Protein AF-A0AAV0XYE2-F1 (afdb_monomer)

Solvent-accessible surface area (backbone atoms only — not comparable to full-atom values): 4777 Å² total; per-residue (Å²): 131,65,70,68,64,56,50,55,50,52,51,53,52,51,52,52,46,49,34,64,75,68,70,47,64,60,64,55,60,71,33,68,68,47,45,51,51,47,37,74,78,38,72,88,59,78,80,62,55,50,67,59,52,48,53,53,48,53,54,53,46,53,54,52,52,52,50,53,54,50,53,52,50,52,53,54,48,59,67,71,79,106

Organism: NCBI:txid13131

pLDDT: mean 91.72, std 11.11, range [42.59, 97.88]

Radius of gyration: 17.6 Å; Cα contacts (8 Å, |Δi|>4): 34; chains: 1; bounding box: 38×19×52 Å

Mean predicted aligned error: 5.42 Å

Foldseek 3Di:
DDPVVVVLVVVLVVVLCCCVVVVHQLCVCVDPVNQVVVCVVPVVHDRDHSVVSVVVNVVVVVVVVVVVVVVVVVVVVVVVVD

InterPro domains:
  IPR018473 Hermes trasposase, DNA-binding domain [PF10683] (7-39)
  IPR052035 Zinc finger BED domain-containing [PTHR46481] (9-76)

Secondary structure (DSSP, 8-state):
--HHHHHHHHHHHHHHHHHHHTT--GGGGGSHHHHHHHHHH-TT--PPPHHHHHHHHHHHHHHHHHHHHHHHHHHHHHTT--

Structure (mmCIF, N/CA/C/O backbone):
data_AF-A0AAV0XYE2-F1
#
_entry.id   AF-A0AAV0XYE2-F1
#
loop_
_atom_site.group_PDB
_atom_site.id
_atom_site.type_symbol
_atom_site.label_atom_id
_atom_site.label_alt_id
_atom_site.label_comp_id
_atom_site.label_asym_id
_atom_site.label_entity_id
_atom_site.label_seq_id
_atom_site.pdbx_PDB_ins_code
_atom_site.Cartn_x
_atom_site.Cartn_y
_atom_site.Cartn_z
_atom_site.occupancy
_atom_site.B_iso_or_equiv
_atom_site.auth_seq_id
_atom_site.auth_comp_id
_atom_site.auth_asym_id
_atom_site.auth_atom_id
_atom_site.pdbx_PDB_model_num
ATOM 1 N N . MET A 1 1 ? 19.449 7.724 8.552 1.00 42.59 1 MET A N 1
ATOM 2 C CA . MET A 1 1 ? 18.049 7.551 8.098 1.00 42.59 1 MET A CA 1
ATOM 3 C C . MET A 1 1 ? 17.242 7.022 9.272 1.00 42.59 1 MET A C 1
ATOM 5 O O . MET A 1 1 ? 17.646 6.029 9.859 1.00 42.59 1 MET A O 1
ATOM 9 N N . SER A 1 2 ? 16.187 7.716 9.692 1.00 49.94 2 SER A N 1
ATOM 10 C CA . SER A 1 2 ? 15.403 7.365 10.881 1.00 49.94 2 SER A CA 1
ATOM 11 C C . SER A 1 2 ? 14.580 6.093 10.647 1.00 49.94 2 SER A C 1
ATOM 13 O O . SER A 1 2 ? 13.814 5.994 9.690 1.00 49.94 2 SER A O 1
ATOM 15 N N . VAL A 1 3 ? 14.735 5.121 11.548 1.00 61.16 3 VAL A N 1
ATOM 16 C CA . VAL A 1 3 ? 14.182 3.756 11.456 1.00 61.16 3 VAL A CA 1
ATOM 17 C C . VAL A 1 3 ? 12.654 3.745 11.247 1.00 61.16 3 VAL A C 1
ATOM 19 O O . VAL A 1 3 ? 12.131 2.904 10.516 1.00 61.16 3 VAL A O 1
ATOM 22 N N . GLY A 1 4 ? 11.937 4.731 11.803 1.00 61.75 4 GLY A N 1
ATOM 23 C CA . GLY A 1 4 ? 10.476 4.853 11.685 1.00 61.75 4 GLY A CA 1
ATOM 24 C C . GLY A 1 4 ? 9.958 5.225 10.286 1.00 61.75 4 GLY A C 1
ATOM 25 O O . GLY A 1 4 ? 8.928 4.704 9.860 1.00 61.75 4 GLY A O 1
ATOM 26 N N . GLY A 1 5 ? 10.678 6.066 9.531 1.00 68.56 5 GLY A N 1
ATOM 27 C CA . GLY A 1 5 ? 10.283 6.435 8.161 1.00 68.56 5 GLY A CA 1
ATOM 28 C C . GLY A 1 5 ? 10.411 5.260 7.188 1.00 68.56 5 GLY A C 1
ATOM 29 O O . GLY A 1 5 ? 9.551 5.044 6.332 1.00 68.56 5 GLY A O 1
ATOM 30 N N . THR A 1 6 ? 11.447 4.441 7.383 1.00 80.06 6 THR A N 1
ATOM 31 C CA . THR A 1 6 ? 11.661 3.205 6.624 1.00 80.06 6 THR A CA 1
ATOM 32 C C . THR A 1 6 ? 10.547 2.194 6.890 1.00 80.06 6 THR A C 1
ATOM 34 O O . THR A 1 6 ? 10.001 1.621 5.948 1.00 80.06 6 THR A O 1
ATOM 37 N N . GLN A 1 7 ? 10.147 2.014 8.154 1.00 87.38 7 GLN A N 1
ATOM 38 C CA . GLN A 1 7 ? 9.111 1.046 8.517 1.00 87.38 7 GLN A CA 1
ATOM 39 C C . GLN A 1 7 ? 7.736 1.409 7.936 1.00 87.38 7 GLN A C 1
ATOM 41 O O . GLN A 1 7 ? 7.054 0.533 7.403 1.00 87.38 7 GLN A O 1
ATOM 46 N N . HIS A 1 8 ? 7.348 2.691 7.964 1.00 92.25 8 HIS A N 1
ATOM 47 C CA . HIS A 1 8 ? 6.093 3.139 7.351 1.00 92.25 8 HIS A CA 1
ATOM 48 C C . HIS A 1 8 ? 6.051 2.797 5.858 1.00 92.25 8 HIS A C 1
ATOM 50 O O . HIS A 1 8 ? 5.042 2.289 5.361 1.00 92.25 8 HIS A O 1
ATOM 56 N N . LYS A 1 9 ? 7.143 3.059 5.131 1.00 93.00 9 LYS A N 1
ATOM 57 C CA . LYS A 1 9 ? 7.230 2.738 3.705 1.00 93.00 9 LYS A CA 1
ATOM 58 C C . LYS A 1 9 ? 7.113 1.230 3.468 1.00 93.00 9 LYS A C 1
ATOM 60 O O . LYS A 1 9 ? 6.334 0.832 2.610 1.00 93.00 9 LYS A O 1
ATOM 65 N N . CYS A 1 10 ? 7.811 0.406 4.252 1.00 94.12 10 CYS A N 1
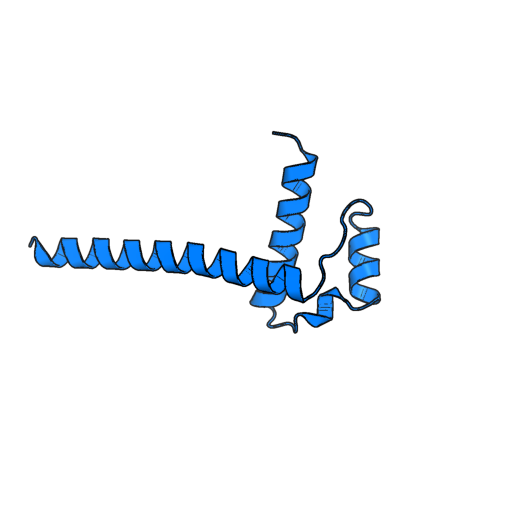ATOM 66 C CA . CYS A 1 10 ? 7.749 -1.054 4.131 1.00 94.12 10 CYS A CA 1
ATOM 67 C C . CYS A 1 10 ? 6.329 -1.605 4.321 1.00 94.12 10 CYS A C 1
ATOM 69 O O . CYS A 1 10 ? 5.904 -2.483 3.570 1.00 94.12 10 CYS A O 1
ATOM 71 N N . ILE A 1 11 ? 5.571 -1.080 5.289 1.00 95.75 11 ILE A N 1
ATOM 72 C CA . ILE A 1 11 ? 4.188 -1.520 5.517 1.00 95.75 11 ILE A CA 1
ATOM 73 C C . ILE A 1 11 ? 3.305 -1.119 4.332 1.00 95.75 11 ILE A C 1
ATOM 75 O O . ILE A 1 11 ? 2.600 -1.969 3.793 1.00 95.75 11 ILE A O 1
ATOM 79 N N . THR A 1 12 ? 3.384 0.134 3.870 1.00 96.50 12 THR A N 1
ATOM 80 C CA . THR A 1 12 ? 2.618 0.580 2.693 1.00 96.50 12 THR A CA 1
ATOM 81 C C . THR A 1 12 ? 2.971 -0.235 1.444 1.00 96.50 12 THR A C 1
ATOM 83 O O . THR A 1 12 ? 2.073 -0.641 0.709 1.00 96.50 12 THR A O 1
ATOM 86 N N . ASP A 1 13 ? 4.256 -0.536 1.233 1.00 95.94 13 ASP A N 1
ATOM 87 C CA . ASP A 1 13 ? 4.736 -1.398 0.147 1.00 95.94 13 ASP A CA 1
ATOM 88 C C . ASP A 1 13 ? 4.143 -2.813 0.235 1.00 95.94 13 ASP A C 1
ATOM 90 O O . ASP A 1 13 ? 3.712 -3.366 -0.776 1.00 95.94 13 ASP A O 1
ATOM 94 N N . THR A 1 14 ? 4.065 -3.376 1.442 1.00 96.50 14 THR A N 1
ATOM 95 C CA . THR A 1 14 ? 3.493 -4.710 1.683 1.00 96.50 14 THR A CA 1
ATOM 96 C C . THR A 1 14 ? 1.987 -4.730 1.427 1.00 96.50 14 THR A C 1
ATOM 98 O O . THR A 1 14 ? 1.474 -5.666 0.817 1.00 96.50 14 THR A O 1
ATOM 101 N N . ILE A 1 15 ? 1.266 -3.681 1.834 1.00 96.81 15 ILE A N 1
ATOM 102 C CA . ILE A 1 15 ? -0.170 -3.537 1.558 1.00 96.81 15 ILE A CA 1
ATOM 103 C C . ILE A 1 15 ? -0.421 -3.409 0.052 1.00 96.81 15 ILE A C 1
ATOM 105 O O . ILE A 1 15 ? -1.315 -4.068 -0.476 1.00 96.81 15 ILE A O 1
ATOM 109 N N . ALA A 1 16 ? 0.370 -2.592 -0.648 1.00 97.00 16 ALA A N 1
ATOM 110 C CA . ALA A 1 16 ? 0.283 -2.462 -2.099 1.00 97.00 16 ALA A CA 1
ATOM 111 C C . ALA A 1 16 ? 0.552 -3.803 -2.797 1.00 97.00 16 ALA A C 1
ATOM 113 O O . ALA A 1 16 ? -0.188 -4.188 -3.700 1.00 97.00 16 ALA A O 1
ATOM 114 N N . TYR A 1 17 ? 1.565 -4.544 -2.336 1.00 97.12 17 TYR A N 1
ATOM 115 C CA . TYR A 1 17 ? 1.852 -5.886 -2.829 1.00 97.12 17 TYR A CA 1
ATOM 116 C C . TYR A 1 17 ? 0.669 -6.836 -2.617 1.00 97.12 17 TYR A C 1
ATOM 118 O O . TYR A 1 17 ? 0.247 -7.466 -3.576 1.00 97.12 17 TYR A O 1
ATOM 126 N N . PHE A 1 18 ? 0.090 -6.895 -1.415 1.00 97.38 18 PHE A N 1
ATOM 127 C CA . PHE A 1 18 ? -1.093 -7.711 -1.118 1.00 97.38 18 PHE A CA 1
ATOM 128 C C . PHE A 1 18 ? -2.272 -7.390 -2.049 1.00 97.38 18 P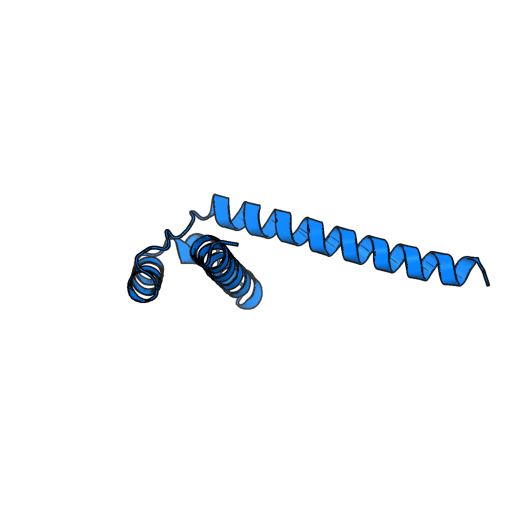HE A C 1
ATOM 130 O O . PHE A 1 18 ? -2.869 -8.294 -2.628 1.00 97.38 18 PHE A O 1
ATOM 137 N N . LEU A 1 19 ? -2.581 -6.104 -2.242 1.00 97.19 19 LEU A N 1
ATOM 138 C CA . L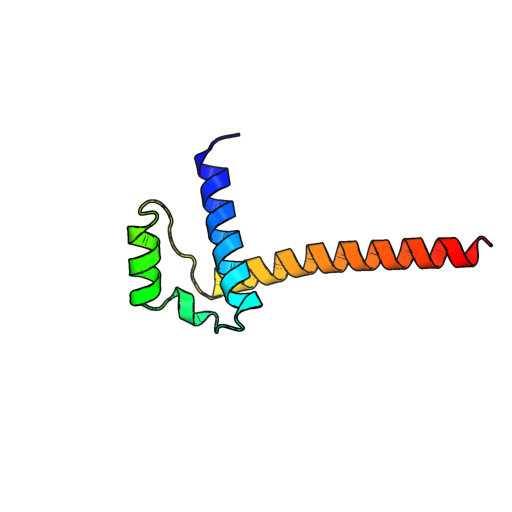EU A 1 19 ? -3.678 -5.678 -3.113 1.00 97.19 19 LEU A CA 1
ATOM 139 C C . LEU A 1 19 ? -3.469 -6.133 -4.562 1.00 97.19 19 LEU A C 1
ATOM 141 O O . LEU A 1 19 ? -4.375 -6.718 -5.155 1.00 97.19 19 LEU A O 1
ATOM 145 N N . CYS A 1 20 ? -2.278 -5.891 -5.113 1.00 96.50 20 CYS A N 1
ATOM 146 C CA . CYS A 1 20 ? -1.963 -6.228 -6.498 1.00 96.50 20 CYS A CA 1
ATOM 147 C C . CYS A 1 20 ? -1.803 -7.738 -6.709 1.00 96.50 20 CYS A C 1
ATOM 149 O O . CYS A 1 20 ? -2.300 -8.278 -7.694 1.00 96.50 20 CYS A O 1
ATOM 151 N N . LYS A 1 21 ? -1.107 -8.425 -5.797 1.00 97.38 21 LYS A N 1
ATOM 152 C CA . LYS A 1 21 ? -0.774 -9.847 -5.928 1.00 97.38 21 LYS A CA 1
ATOM 153 C C . LYS A 1 21 ? -2.003 -10.736 -5.786 1.00 97.38 21 LYS A C 1
ATOM 155 O O . LYS A 1 21 ? -2.146 -11.679 -6.559 1.00 97.38 21 LYS A O 1
ATOM 160 N N . ASP A 1 22 ? -2.893 -10.399 -4.858 1.00 97.88 22 ASP A N 1
ATOM 161 C CA . ASP A 1 22 ? -4.078 -11.204 -4.556 1.00 97.88 22 ASP A CA 1
ATOM 162 C C . ASP A 1 22 ? -5.340 -10.679 -5.261 1.00 97.88 22 ASP A C 1
ATOM 164 O O . ASP A 1 22 ? -6.455 -11.116 -4.950 1.00 97.88 22 ASP A O 1
ATOM 168 N N . ASN A 1 23 ? -5.164 -9.720 -6.179 1.00 95.62 23 ASN A N 1
ATOM 169 C CA . ASN A 1 23 ? -6.214 -9.046 -6.940 1.00 95.62 23 ASN A CA 1
ATOM 170 C C . ASN A 1 23 ? -7.379 -8.570 -6.051 1.00 95.62 23 ASN A C 1
ATOM 172 O O . ASN A 1 23 ? -8.556 -8.831 -6.313 1.00 95.62 23 ASN A O 1
ATOM 176 N N . LYS A 1 24 ? -7.048 -7.924 -4.927 1.00 97.00 24 LYS A N 1
ATOM 177 C CA . LYS A 1 24 ? -8.046 -7.438 -3.970 1.00 97.00 24 LYS A CA 1
ATOM 178 C C . LYS A 1 24 ? -8.526 -6.048 -4.348 1.00 97.00 24 LYS A C 1
ATOM 180 O O . LYS A 1 24 ? -7.755 -5.178 -4.742 1.00 97.00 24 LYS A O 1
ATOM 185 N N . ALA A 1 25 ? -9.812 -5.797 -4.116 1.00 96.06 25 ALA A N 1
ATOM 186 C CA . ALA A 1 25 ? -10.369 -4.460 -4.248 1.00 96.06 25 ALA A CA 1
ATOM 187 C C . ALA A 1 25 ? -9.697 -3.491 -3.262 1.00 96.06 25 ALA A C 1
ATOM 189 O O . ALA A 1 25 ? -9.526 -3.818 -2.085 1.00 96.06 25 ALA A O 1
ATOM 190 N N . PHE A 1 26 ? -9.433 -2.253 -3.687 1.00 94.94 26 PHE A N 1
ATOM 191 C CA . PHE A 1 26 ? -8.840 -1.217 -2.827 1.00 94.94 26 PHE A CA 1
ATOM 192 C C . PHE A 1 26 ? -9.681 -0.875 -1.585 1.00 94.94 26 PHE A C 1
ATOM 194 O O . PHE A 1 26 ? -9.175 -0.272 -0.653 1.00 94.94 26 PHE A O 1
ATOM 201 N N . SER A 1 27 ? -10.969 -1.233 -1.548 1.00 95.69 27 SER A N 1
ATOM 202 C CA . SER A 1 27 ? -11.818 -1.051 -0.352 1.00 95.69 27 SER A CA 1
ATOM 203 C C . SER A 1 27 ? -11.467 -2.030 0.766 1.00 95.69 27 SER A C 1
ATOM 205 O O . SER A 1 27 ? -11.835 -1.798 1.912 1.00 95.69 27 SER A O 1
ATOM 207 N N . THR A 1 28 ? -10.745 -3.114 0.461 1.00 96.12 28 THR A N 1
ATOM 208 C CA . THR A 1 28 ? -10.352 -4.136 1.442 1.00 96.12 28 THR A CA 1
ATOM 209 C C . THR A 1 28 ? -9.604 -3.513 2.620 1.00 96.12 28 THR A C 1
ATOM 211 O O . THR A 1 28 ? -9.863 -3.871 3.767 1.00 96.12 28 THR A O 1
ATOM 214 N N . ILE A 1 29 ? -8.742 -2.523 2.359 1.00 96.06 29 ILE A N 1
ATOM 215 C CA . ILE A 1 29 ? -7.946 -1.866 3.406 1.00 96.06 29 ILE A CA 1
ATOM 216 C C . ILE A 1 29 ? -8.763 -0.915 4.291 1.00 96.06 29 ILE A C 1
ATOM 218 O O . ILE A 1 29 ? -8.326 -0.544 5.378 1.00 96.06 29 ILE A O 1
ATOM 222 N N . GLU A 1 30 ? -9.966 -0.539 3.855 1.00 95.12 30 GLU A N 1
ATOM 223 C CA . GLU A 1 30 ? -10.889 0.304 4.621 1.00 95.12 30 GLU A CA 1
ATOM 224 C C . GLU A 1 30 ? -11.799 -0.528 5.535 1.00 95.12 30 GLU A C 1
ATOM 226 O O . GLU A 1 30 ? -12.415 0.011 6.457 1.00 95.12 30 GLU A O 1
ATOM 231 N N . GLY A 1 31 ? -11.840 -1.849 5.330 1.00 96.06 31 GLY A N 1
ATOM 232 C CA . GLY A 1 31 ? -12.601 -2.779 6.151 1.00 96.06 31 GLY A CA 1
ATOM 233 C C . GLY A 1 31 ? -12.139 -2.784 7.610 1.00 96.06 31 GLY A C 1
ATOM 234 O O . GLY A 1 31 ? -10.943 -2.821 7.910 1.00 96.06 31 GLY A O 1
ATOM 235 N N . LYS A 1 32 ? -13.100 -2.805 8.543 1.00 96.75 32 LYS A N 1
ATOM 236 C CA . LYS A 1 32 ? -12.831 -2.779 9.994 1.00 96.75 32 LYS A CA 1
ATOM 237 C C . LYS A 1 32 ? -11.896 -3.909 10.438 1.00 96.75 32 LYS A C 1
ATOM 239 O O . LYS A 1 32 ? -10.987 -3.666 11.223 1.00 96.75 32 LYS A O 1
ATOM 244 N N . GLY A 1 33 ? -12.083 -5.117 9.897 1.00 97.62 33 GLY A N 1
ATOM 245 C CA . GLY A 1 33 ? -11.233 -6.274 10.199 1.00 97.62 33 GLY A CA 1
ATOM 246 C C . GLY A 1 33 ? -9.776 -6.067 9.777 1.00 97.62 33 GLY A C 1
ATOM 2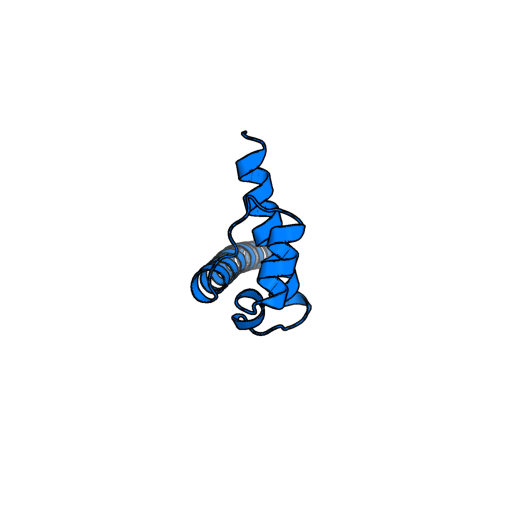47 O O . GLY A 1 33 ? -8.871 -6.298 10.576 1.00 97.62 33 GLY A O 1
ATOM 248 N N . PHE A 1 34 ? -9.547 -5.541 8.569 1.00 96.62 34 PHE A N 1
ATOM 249 C CA . PHE A 1 34 ? -8.202 -5.234 8.080 1.00 96.62 34 PHE A CA 1
ATOM 250 C C . PHE A 1 34 ? -7.525 -4.163 8.940 1.00 96.62 34 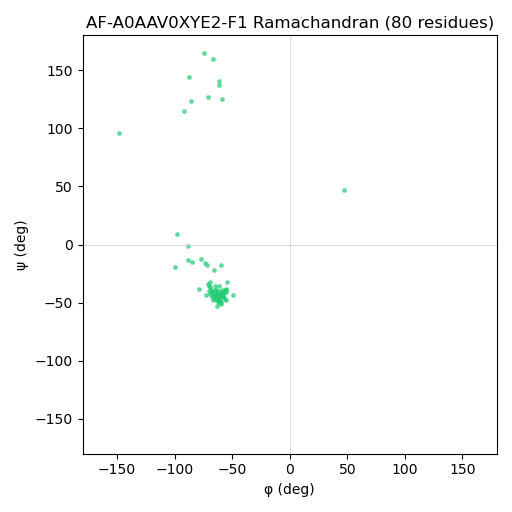PHE A C 1
ATOM 252 O O . PHE A 1 34 ? -6.399 -4.347 9.395 1.00 96.62 34 PHE A O 1
ATOM 259 N N . ARG A 1 35 ? -8.229 -3.060 9.227 1.00 96.75 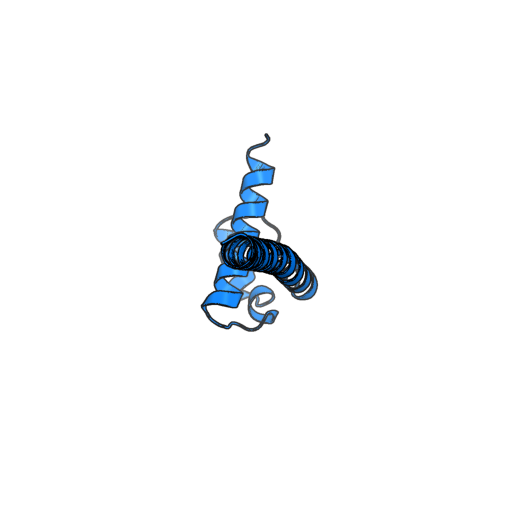35 ARG A N 1
ATOM 260 C CA . ARG A 1 35 ? -7.689 -1.971 10.057 1.00 96.75 35 ARG A CA 1
ATOM 261 C C . ARG A 1 35 ? -7.381 -2.438 11.476 1.00 96.75 35 ARG A C 1
ATOM 263 O O . ARG A 1 35 ? -6.342 -2.070 12.009 1.00 96.75 35 ARG A O 1
ATOM 270 N N . ASN A 1 36 ? -8.237 -3.278 12.060 1.00 97.62 36 ASN A N 1
ATOM 271 C CA . ASN A 1 36 ? -7.988 -3.883 13.366 1.00 97.62 36 ASN A CA 1
ATOM 272 C C . ASN A 1 36 ? -6.734 -4.770 13.352 1.00 97.62 36 ASN A C 1
ATOM 274 O O . ASN A 1 36 ? -5.889 -4.649 14.235 1.00 97.62 36 ASN A O 1
ATOM 278 N N . MET A 1 37 ? -6.584 -5.615 12.326 1.00 97.62 37 MET A N 1
ATOM 279 C CA . MET A 1 37 ? -5.406 -6.467 12.154 1.00 97.62 37 MET A CA 1
ATOM 280 C C . MET A 1 37 ? -4.124 -5.634 12.050 1.00 97.62 37 MET A C 1
ATOM 282 O O . MET A 1 37 ? -3.185 -5.861 12.808 1.00 97.62 37 MET A O 1
ATOM 286 N N . VAL A 1 38 ? -4.094 -4.628 11.170 1.00 96.38 38 VAL A N 1
ATOM 287 C CA . VAL A 1 38 ? -2.913 -3.767 11.004 1.00 96.38 38 VAL A CA 1
ATOM 288 C C . VAL A 1 38 ? -2.611 -2.988 12.283 1.00 96.38 38 VAL A C 1
ATOM 290 O O . VAL A 1 38 ? -1.458 -2.952 12.694 1.00 96.38 38 VAL A O 1
ATOM 293 N N . ASN A 1 39 ? -3.624 -2.441 12.960 1.00 96.12 39 ASN A N 1
ATOM 294 C CA . ASN A 1 39 ? -3.442 -1.740 14.232 1.00 96.12 39 ASN A CA 1
ATOM 295 C C . ASN A 1 39 ? -2.867 -2.655 15.325 1.00 96.12 39 ASN A C 1
ATOM 297 O O . ASN A 1 39 ? -2.058 -2.213 16.134 1.00 96.12 39 ASN A O 1
ATOM 301 N N . LYS A 1 40 ? -3.250 -3.939 15.350 1.00 97.50 40 LYS A N 1
ATOM 302 C CA . LYS A 1 40 ? -2.703 -4.903 16.313 1.00 97.50 40 LYS A CA 1
ATOM 303 C C . LYS A 1 40 ? -1.248 -5.270 16.011 1.00 97.50 40 LYS A C 1
ATOM 305 O O . LYS A 1 40 ? -0.488 -5.495 16.948 1.00 97.50 40 LYS A O 1
ATOM 310 N N . LEU A 1 41 ? -0.872 -5.317 14.732 1.00 95.69 41 LEU A N 1
ATOM 311 C CA . LEU A 1 41 ? 0.492 -5.616 14.285 1.00 95.69 41 LEU A CA 1
ATOM 312 C C . LEU A 1 41 ? 1.431 -4.406 14.404 1.00 95.69 41 LEU A C 1
ATOM 314 O O . LEU A 1 41 ? 2.594 -4.564 14.764 1.00 95.69 41 LEU A O 1
ATOM 318 N N . ASN A 1 42 ? 0.943 -3.202 14.103 1.00 94.62 42 ASN A N 1
ATOM 319 C CA . ASN A 1 42 ? 1.683 -1.953 14.250 1.00 94.62 42 ASN A CA 1
ATOM 320 C C . ASN A 1 42 ? 0.731 -0.786 14.597 1.00 94.62 42 ASN A C 1
ATOM 322 O O . ASN A 1 42 ? 0.172 -0.159 13.693 1.00 94.62 42 ASN A O 1
ATOM 326 N N . PRO A 1 43 ? 0.583 -0.446 15.891 1.00 94.50 43 PRO A N 1
ATOM 327 C CA . PRO A 1 43 ? -0.333 0.606 16.347 1.00 94.50 43 PRO A CA 1
ATOM 328 C C . PRO A 1 43 ? 0.033 2.021 15.878 1.00 94.50 43 PRO A C 1
ATOM 330 O O . PRO A 1 43 ? -0.813 2.912 15.866 1.00 94.50 43 PRO A O 1
ATOM 333 N N . LEU A 1 44 ? 1.299 2.254 15.520 1.00 93.50 44 LEU A N 1
ATOM 334 C CA . LEU A 1 44 ? 1.782 3.566 15.080 1.00 93.50 44 LEU A CA 1
ATOM 335 C C . LEU A 1 44 ? 1.532 3.803 13.584 1.00 93.50 44 LEU A C 1
ATOM 337 O O . LEU A 1 44 ? 1.616 4.939 13.115 1.00 93.50 44 LEU A O 1
ATOM 341 N N . TYR A 1 45 ? 1.218 2.749 12.827 1.00 94.31 45 TYR A N 1
ATOM 342 C CA . TYR A 1 45 ? 0.940 2.847 11.402 1.00 94.31 45 TYR A CA 1
ATOM 343 C C . TYR A 1 45 ? -0.526 3.205 11.142 1.00 94.31 45 TYR A C 1
ATOM 345 O O . TYR A 1 45 ? -1.451 2.485 11.519 1.00 94.31 45 TYR A O 1
ATOM 353 N N . LYS A 1 46 ? -0.749 4.302 10.413 1.00 93.56 46 LYS A N 1
ATOM 354 C CA . LYS A 1 46 ? -2.083 4.695 9.953 1.00 93.56 46 LYS A CA 1
ATOM 355 C C . LYS A 1 46 ? -2.345 4.107 8.572 1.00 93.56 46 LYS A C 1
ATOM 357 O O . LYS A 1 46 ? -1.703 4.495 7.600 1.00 93.56 46 LYS A O 1
ATOM 362 N N . VAL A 1 47 ? -3.323 3.204 8.487 1.00 95.31 47 VAL A N 1
ATOM 363 C CA . VAL A 1 47 ? -3.766 2.635 7.206 1.00 95.31 47 VAL A CA 1
ATOM 364 C C . VAL A 1 47 ? -4.247 3.764 6.280 1.00 95.31 47 VAL A C 1
ATOM 366 O O . VAL A 1 47 ? -5.121 4.534 6.696 1.00 95.31 47 VAL A O 1
ATOM 369 N N . PRO A 1 48 ? -3.697 3.884 5.056 1.00 94.81 48 PRO A N 1
ATOM 370 C CA . PRO A 1 48 ? -4.119 4.900 4.098 1.00 94.81 48 PRO A CA 1
ATOM 371 C C . PRO A 1 48 ? -5.553 4.646 3.620 1.00 94.81 48 PRO A C 1
ATOM 373 O O . PRO A 1 48 ? -6.058 3.526 3.697 1.00 94.81 48 PRO A O 1
ATOM 376 N N . CYS A 1 49 ? -6.216 5.674 3.089 1.00 94.75 49 CYS A N 1
ATOM 377 C CA . CYS A 1 49 ? -7.486 5.464 2.397 1.00 94.75 49 CYS A CA 1
ATOM 378 C C . CYS A 1 49 ? -7.262 4.836 1.013 1.00 94.75 49 CYS A C 1
ATOM 380 O O . CYS A 1 49 ? -6.150 4.854 0.466 1.00 94.75 49 CYS A O 1
ATOM 382 N N . ARG A 1 50 ? -8.343 4.315 0.422 1.00 95.31 50 ARG A N 1
ATOM 383 C CA . ARG A 1 50 ? -8.346 3.713 -0.921 1.00 95.31 50 ARG A CA 1
ATOM 384 C C . ARG A 1 50 ? -7.671 4.604 -1.970 1.00 95.31 50 ARG A C 1
ATOM 386 O O . ARG A 1 50 ? -6.916 4.111 -2.804 1.00 95.31 50 ARG A O 1
ATOM 393 N N . ASN A 1 51 ? -7.951 5.904 -1.953 1.00 95.81 51 ASN A N 1
ATOM 394 C CA . ASN A 1 51 ? -7.438 6.821 -2.969 1.00 95.81 51 ASN A CA 1
ATOM 395 C C . ASN A 1 51 ? -5.925 7.002 -2.830 1.00 95.81 51 ASN A C 1
ATOM 397 O O . ASN A 1 51 ? -5.210 6.925 -3.823 1.00 95.81 51 ASN A O 1
ATOM 401 N N . THR A 1 52 ? -5.430 7.151 -1.599 1.00 96.25 52 THR A N 1
ATOM 402 C CA . THR A 1 52 ? -3.994 7.272 -1.332 1.00 96.25 52 THR A CA 1
ATOM 403 C C . THR A 1 52 ? -3.233 6.025 -1.775 1.00 96.25 52 THR A C 1
ATOM 405 O O . THR A 1 52 ? -2.202 6.157 -2.429 1.00 96.25 52 THR A O 1
ATOM 408 N N . ILE A 1 53 ? -3.731 4.816 -1.475 1.00 96.69 53 ILE A N 1
ATOM 409 C CA . ILE A 1 53 ? -3.041 3.588 -1.905 1.00 96.69 53 ILE A CA 1
ATOM 410 C C . ILE A 1 53 ? -3.107 3.397 -3.426 1.00 96.69 53 ILE A C 1
ATOM 412 O O . ILE A 1 53 ? -2.155 2.893 -4.014 1.00 96.69 53 ILE A O 1
ATOM 416 N N . LYS A 1 54 ? -4.195 3.836 -4.073 1.00 96.44 54 LYS A N 1
ATOM 417 C CA . LYS A 1 54 ? -4.328 3.787 -5.531 1.00 96.44 54 LYS A CA 1
ATOM 418 C C . LYS A 1 54 ? -3.274 4.667 -6.199 1.00 96.44 54 LYS A C 1
ATOM 420 O O . LYS A 1 54 ? -2.497 4.163 -6.998 1.00 96.44 54 LYS A O 1
ATOM 425 N N . THR A 1 55 ? -3.185 5.938 -5.802 1.00 97.56 55 THR A N 1
ATOM 426 C CA . THR A 1 55 ? -2.159 6.861 -6.311 1.00 97.56 55 THR A CA 1
ATOM 427 C C . THR A 1 55 ? -0.751 6.342 -6.032 1.00 97.56 55 THR A C 1
ATOM 429 O O . THR A 1 55 ? 0.102 6.375 -6.910 1.00 97.56 55 THR A O 1
ATOM 432 N N . TYR A 1 56 ? -0.526 5.775 -4.844 1.00 96.50 56 TYR A N 1
ATOM 433 C CA . TYR A 1 56 ? 0.748 5.149 -4.504 1.00 96.50 56 TYR A CA 1
ATOM 434 C C . TYR A 1 56 ? 1.123 4.021 -5.476 1.00 96.50 56 TYR A C 1
ATOM 436 O O . TYR A 1 56 ? 2.260 3.953 -5.936 1.00 96.50 56 TYR A O 1
ATOM 444 N N . ILE A 1 57 ? 0.174 3.145 -5.815 1.00 96.62 57 ILE A N 1
ATOM 445 C CA . ILE A 1 57 ? 0.389 2.057 -6.777 1.00 96.62 57 ILE A CA 1
ATOM 446 C C . ILE A 1 57 ? 0.620 2.605 -8.189 1.00 96.62 57 ILE A C 1
ATOM 448 O O . ILE A 1 57 ? 1.558 2.154 -8.846 1.00 96.62 57 ILE A O 1
ATOM 452 N N . ASP A 1 58 ? -0.164 3.594 -8.627 1.00 97.25 58 ASP A N 1
ATOM 453 C CA . ASP A 1 58 ? -0.009 4.235 -9.940 1.00 97.25 58 ASP A CA 1
ATOM 454 C C . ASP A 1 58 ? 1.394 4.841 -10.101 1.00 97.25 58 ASP A C 1
ATOM 456 O O . ASP A 1 58 ? 2.051 4.662 -11.127 1.00 97.25 58 ASP A O 1
ATOM 460 N N . ASP A 1 59 ? 1.904 5.513 -9.070 1.00 96.81 59 ASP A N 1
ATOM 461 C CA . ASP A 1 59 ? 3.237 6.111 -9.107 1.00 96.81 59 ASP A CA 1
ATOM 462 C C . ASP A 1 59 ? 4.344 5.052 -9.128 1.00 96.81 59 ASP A C 1
ATOM 464 O O . ASP A 1 59 ? 5.317 5.182 -9.878 1.00 96.81 59 ASP A O 1
ATOM 468 N N . LYS A 1 60 ? 4.188 3.951 -8.380 1.00 94.94 60 LYS A N 1
ATOM 469 C CA . LYS A 1 60 ? 5.123 2.820 -8.479 1.00 94.94 60 LYS A CA 1
ATOM 470 C C . LYS A 1 60 ? 5.085 2.171 -9.859 1.00 94.94 60 LYS A C 1
ATOM 472 O O . LYS A 1 60 ? 6.146 1.809 -10.369 1.00 94.94 60 LYS A O 1
ATOM 477 N N . TYR A 1 61 ? 3.906 2.045 -10.466 1.00 95.56 61 TYR A N 1
ATOM 478 C CA . TYR A 1 61 ? 3.764 1.513 -11.817 1.00 95.56 61 TYR A CA 1
ATOM 479 C C . TYR A 1 61 ? 4.529 2.367 -12.828 1.00 95.56 61 TYR A C 1
ATOM 481 O O . TYR A 1 61 ? 5.369 1.825 -13.538 1.00 95.56 61 TYR A O 1
ATOM 489 N N . LYS A 1 62 ? 4.354 3.696 -12.817 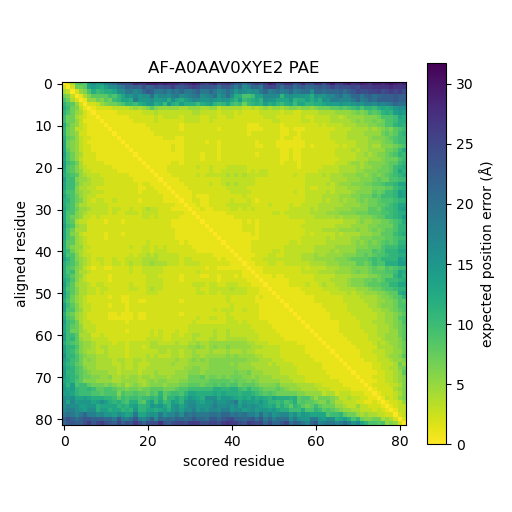1.00 97.00 62 LYS A N 1
ATOM 490 C CA . LYS A 1 62 ? 5.076 4.614 -13.722 1.00 97.00 62 LYS A CA 1
ATOM 491 C C . LYS A 1 62 ? 6.594 4.465 -13.625 1.00 97.00 62 LYS A C 1
ATOM 493 O O . LYS A 1 62 ? 7.293 4.539 -14.635 1.00 97.00 62 LYS A O 1
ATOM 498 N N . ILE A 1 63 ? 7.123 4.254 -12.417 1.00 95.12 63 ILE A N 1
ATOM 499 C CA . ILE A 1 63 ? 8.562 4.034 -12.206 1.00 95.12 63 ILE A CA 1
ATOM 500 C C . ILE A 1 63 ? 9.009 2.731 -12.877 1.00 95.12 63 ILE A C 1
ATOM 502 O O . ILE A 1 63 ? 10.036 2.711 -13.555 1.00 95.12 63 ILE A O 1
ATOM 506 N N . VAL A 1 64 ? 8.258 1.644 -12.684 1.00 93.75 64 VAL A N 1
ATOM 507 C CA . VAL A 1 64 ? 8.576 0.333 -13.271 1.00 93.75 64 VAL A CA 1
ATOM 508 C C . VAL A 1 64 ? 8.422 0.363 -14.791 1.00 93.75 64 VAL A C 1
ATOM 510 O O . VAL A 1 64 ? 9.326 -0.072 -15.496 1.00 93.75 64 VAL A O 1
ATOM 513 N N . GLU A 1 65 ? 7.337 0.944 -15.297 1.00 95.94 65 GLU A N 1
ATOM 514 C CA . GLU A 1 65 ? 7.081 1.157 -16.723 1.00 95.94 65 GLU A CA 1
ATOM 515 C C . GLU A 1 65 ? 8.215 1.954 -17.380 1.00 95.94 65 GLU A C 1
ATOM 517 O O . GLU A 1 65 ? 8.736 1.566 -18.425 1.00 95.94 65 GLU A O 1
ATOM 522 N N . SER A 1 66 ? 8.648 3.045 -16.744 1.00 96.44 66 SER A N 1
ATOM 523 C CA . SER A 1 66 ? 9.728 3.885 -17.266 1.00 96.44 66 SER A CA 1
ATOM 524 C C . SER A 1 66 ? 11.045 3.120 -17.366 1.00 96.44 66 SER A C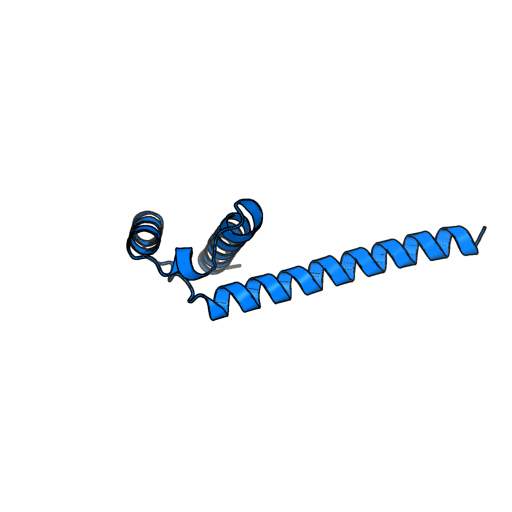 1
ATOM 526 O O . SER A 1 66 ? 11.732 3.232 -18.380 1.00 96.44 66 SER A O 1
ATOM 528 N N . LYS A 1 67 ? 11.386 2.319 -16.346 1.00 95.69 67 LYS A N 1
ATOM 529 C CA . LYS A 1 67 ? 12.576 1.454 -16.366 1.00 95.69 67 LYS A CA 1
ATOM 530 C C . LYS A 1 67 ? 12.481 0.414 -17.474 1.00 95.69 67 LYS A C 1
ATOM 532 O O . LYS A 1 67 ? 13.370 0.345 -18.310 1.00 95.69 67 LYS A O 1
ATOM 537 N N . PHE A 1 68 ? 11.355 -0.286 -17.554 1.00 96.31 68 PHE A N 1
ATOM 538 C CA . PHE A 1 68 ? 11.121 -1.286 -18.588 1.00 96.31 68 PHE A CA 1
ATOM 539 C C . PHE A 1 68 ? 11.251 -0.697 -20.001 1.00 96.31 68 PHE A C 1
ATOM 541 O O . PHE A 1 68 ? 11.894 -1.276 -20.874 1.00 96.31 68 PHE A O 1
ATOM 548 N N . ARG A 1 69 ? 10.718 0.509 -20.231 1.00 95.62 69 ARG A N 1
ATOM 549 C CA . ARG A 1 69 ? 10.855 1.207 -21.516 1.00 95.62 69 ARG A CA 1
ATOM 550 C C . ARG A 1 69 ? 12.305 1.585 -21.831 1.00 95.62 69 ARG A C 1
ATOM 552 O O . ARG A 1 69 ? 12.685 1.586 -23.000 1.00 95.62 69 ARG A O 1
ATOM 559 N N . LEU A 1 70 ? 13.101 1.952 -20.827 1.00 95.50 70 LEU A N 1
ATOM 560 C CA . LEU A 1 70 ? 14.530 2.232 -21.006 1.00 95.50 70 LEU A CA 1
ATOM 561 C C . LEU A 1 70 ? 15.306 0.959 -21.353 1.00 95.50 70 LEU A C 1
ATOM 563 O O . LEU A 1 70 ? 16.136 0.990 -22.263 1.00 95.50 70 LEU A O 1
ATOM 567 N N . ASP A 1 71 ? 14.982 -0.156 -20.701 1.00 94.88 71 ASP A N 1
ATOM 568 C CA . ASP A 1 71 ? 15.595 -1.455 -20.977 1.00 94.88 71 ASP A CA 1
ATOM 569 C C . ASP A 1 71 ? 15.314 -1.882 -22.427 1.00 94.88 71 ASP A C 1
ATOM 571 O O . ASP A 1 71 ? 16.240 -2.191 -23.177 1.00 94.88 71 ASP A O 1
ATOM 575 N N . LEU A 1 72 ? 14.059 -1.766 -22.882 1.00 95.12 72 LEU A N 1
ATOM 576 C CA . LEU A 1 72 ? 13.683 -2.047 -24.273 1.00 95.12 72 LEU A CA 1
ATOM 577 C C . LEU A 1 72 ? 14.421 -1.160 -25.289 1.00 95.12 72 LEU A C 1
ATOM 579 O O . LEU A 1 72 ? 14.870 -1.648 -26.326 1.00 95.12 72 LEU A O 1
ATOM 583 N N . LYS A 1 73 ? 14.582 0.140 -25.003 1.00 94.81 73 LYS A N 1
ATOM 584 C CA . LYS A 1 73 ? 15.336 1.057 -25.878 1.00 94.81 73 LYS A CA 1
ATOM 585 C C . LYS A 1 73 ? 16.814 0.689 -25.965 1.00 94.81 73 LYS A C 1
ATOM 587 O O . LYS A 1 73 ? 17.401 0.785 -27.039 1.00 94.81 73 LYS A O 1
ATOM 592 N N . THR A 1 74 ? 17.402 0.274 -24.848 1.00 94.25 74 THR A N 1
ATOM 593 C CA . THR A 1 74 ? 18.809 -0.141 -24.783 1.00 94.25 74 THR A CA 1
ATOM 594 C C . THR A 1 74 ? 19.041 -1.376 -25.647 1.00 94.25 74 THR A C 1
ATOM 596 O O . THR A 1 74 ? 19.965 -1.395 -26.457 1.00 94.25 74 THR A O 1
ATOM 599 N N . ILE A 1 75 ? 18.143 -2.359 -25.546 1.00 92.56 75 ILE A N 1
ATOM 600 C CA . ILE A 1 75 ? 18.166 -3.573 -26.366 1.00 92.56 75 ILE A CA 1
ATOM 601 C C . ILE A 1 75 ? 18.022 -3.225 -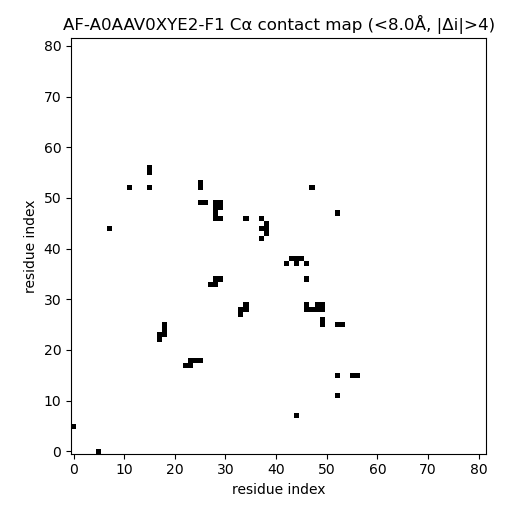27.856 1.00 92.56 75 ILE A C 1
ATOM 603 O O . ILE A 1 75 ? 18.826 -3.662 -28.672 1.00 92.56 75 ILE A O 1
ATOM 607 N N . SER A 1 76 ? 17.048 -2.386 -28.222 1.00 89.81 76 SER A N 1
ATOM 608 C CA . SER A 1 76 ? 16.845 -1.963 -29.617 1.00 89.81 76 SER A CA 1
ATOM 609 C C . SER A 1 76 ? 18.066 -1.264 -30.218 1.00 89.81 76 SER A C 1
ATOM 611 O O . SER A 1 76 ? 18.361 -1.467 -31.395 1.00 89.81 76 SER A O 1
ATOM 613 N N . LYS A 1 77 ? 18.761 -0.431 -29.433 1.00 88.62 77 LYS A N 1
ATOM 614 C CA . LYS A 1 77 ? 19.969 0.265 -29.886 1.00 88.62 77 LYS A CA 1
ATOM 615 C C . LYS A 1 77 ? 21.100 -0.724 -30.172 1.00 88.62 77 LYS A C 1
ATOM 617 O O . LYS A 1 77 ? 21.711 -0.643 -31.228 1.00 88.62 77 LYS A O 1
ATOM 622 N N . PHE A 1 78 ? 21.299 -1.702 -29.288 1.00 88.31 78 PHE A N 1
ATOM 623 C CA . PHE A 1 78 ? 22.300 -2.755 -29.476 1.00 88.31 78 PHE A CA 1
ATOM 624 C C . PHE A 1 78 ? 22.120 -3.520 -30.798 1.00 88.31 78 PHE A C 1
ATOM 626 O O . PHE A 1 78 ? 23.099 -3.803 -31.475 1.00 88.31 78 PHE A O 1
ATOM 633 N N . PHE A 1 79 ? 20.876 -3.803 -31.198 1.00 84.25 79 PHE A N 1
ATOM 634 C CA . PHE A 1 79 ? 20.576 -4.473 -32.470 1.00 84.25 79 PHE A CA 1
ATOM 635 C C . PHE A 1 79 ? 20.673 -3.576 -33.713 1.00 84.25 79 PHE A C 1
ATOM 637 O O . PHE A 1 79 ? 20.606 -4.097 -34.817 1.00 84.25 79 PHE A O 1
ATOM 644 N N . SER A 1 80 ? 20.762 -2.253 -33.553 1.00 79.06 80 SER A N 1
ATOM 645 C CA . SER A 1 80 ? 20.853 -1.306 -34.678 1.00 79.06 80 SER A CA 1
ATOM 646 C C . SER A 1 80 ? 22.291 -0.839 -34.950 1.00 79.06 80 SER A C 1
ATOM 648 O O . SER A 1 80 ? 22.560 -0.318 -36.026 1.00 79.06 80 SER A O 1
ATOM 650 N N . ASP A 1 81 ? 23.191 -0.987 -33.970 1.00 68.75 81 ASP A N 1
ATOM 651 C CA . ASP A 1 81 ? 24.630 -0.683 -34.066 1.00 68.75 81 ASP A CA 1
ATOM 652 C C . ASP A 1 81 ? 25.470 -1.890 -34.578 1.00 68.75 81 ASP A C 1
ATOM 654 O O . ASP A 1 81 ? 26.685 -1.765 -34.747 1.00 68.75 81 ASP A O 1
ATOM 658 N N . HIS A 1 82 ? 24.837 -3.043 -34.837 1.00 54.16 82 HIS A N 1
ATOM 659 C CA . HIS A 1 82 ? 25.421 -4.262 -35.425 1.00 54.16 82 HIS A CA 1
ATOM 660 C C . HIS A 1 82 ? 24.747 -4.605 -36.755 1.00 54.16 82 HIS A C 1
ATOM 662 O O . HIS A 1 82 ? 25.463 -5.129 -37.639 1.00 54.16 82 HIS A O 1
#

Sequence (82 aa):
MSVGGTQHKCITDTIAYFLCKDNKAFSTIEGKGFRNMVNKLNPLYKVPCRNTIKTYIDDKYKIVESKFRLDLKTISKFFSDH